Protein AF-K7A7V3-F1 (afdb_monomer)

Foldseek 3Di:
DDDDDDDPCPVCPVVVVVVVVVVVPPPPDPPPDPPPADVQQQVQPVPPDFQDKGKGWDDDDDQKIKIFIATFDDDPNTTGGDGPDDIDIDGRDPPDD

Sequence (97 aa):
MNSTPLINDKKYLIPILLGTIASAFLSVNAIAHEGHVDKDAQLACEKKVLRASCQYMKETDQNIAKVYSGYCQKISHNKICVRNQPIKTIVLEPLSN

Mean predicted aligned error: 14.07 Å

Structure (mmCIF, N/CA/C/O backbone):
data_AF-K7A7V3-F1
#
_entry.id   AF-K7A7V3-F1
#
loop_
_atom_site.group_PDB
_atom_site.id
_atom_site.type_symbol
_atom_site.label_atom_id
_atom_site.label_alt_id
_atom_site.label_comp_id
_atom_site.label_asym_id
_atom_site.label_entity_id
_atom_site.label_seq_id
_atom_site.pdbx_PDB_ins_code
_atom_site.Cartn_x
_atom_site.Cartn_y
_atom_site.Cartn_z
_atom_site.occupancy
_atom_site.B_iso_or_equiv
_atom_site.auth_seq_id
_atom_site.auth_comp_id
_atom_site.auth_asym_id
_atom_site.auth_atom_id
_atom_site.pdbx_PDB_model_num
ATOM 1 N N . MET A 1 1 ? -14.411 68.407 11.101 1.00 37.09 1 MET A N 1
ATOM 2 C CA . MET A 1 1 ? -13.611 67.672 10.096 1.00 37.09 1 MET A CA 1
ATOM 3 C C . MET A 1 1 ? -12.407 67.077 10.809 1.00 37.09 1 MET A C 1
ATOM 5 O O . MET A 1 1 ? -11.858 67.741 11.676 1.00 37.09 1 MET A O 1
ATOM 9 N N . ASN A 1 2 ? -12.129 65.802 10.530 1.00 45.06 2 ASN A N 1
ATOM 10 C CA . ASN A 1 2 ? -11.216 64.905 11.247 1.00 45.06 2 ASN A CA 1
ATOM 11 C C . ASN A 1 2 ? -9.782 65.440 11.362 1.00 45.06 2 ASN A C 1
ATOM 13 O O . ASN A 1 2 ? -9.182 65.777 10.345 1.00 45.06 2 ASN A O 1
ATOM 17 N N . SER A 1 3 ? -9.213 65.372 12.565 1.00 44.59 3 SER A N 1
ATOM 18 C CA . SER A 1 3 ? -7.766 65.444 12.778 1.00 44.59 3 SER A CA 1
ATOM 19 C C . SER A 1 3 ? -7.279 64.066 13.211 1.00 44.59 3 SER A C 1
ATOM 21 O O . SER A 1 3 ? -7.439 63.673 14.364 1.00 44.59 3 SER A O 1
ATOM 23 N N . THR A 1 4 ? -6.722 63.306 12.272 1.00 57.44 4 THR A N 1
ATOM 24 C CA . THR A 1 4 ? -5.991 62.067 12.554 1.00 57.44 4 THR A CA 1
ATOM 25 C C . THR A 1 4 ? -4.682 62.429 13.266 1.00 57.44 4 THR A C 1
ATOM 27 O O . THR A 1 4 ? -3.938 63.259 12.737 1.00 57.44 4 THR A O 1
ATOM 30 N N . PRO A 1 5 ? -4.348 61.856 14.435 1.00 53.81 5 PRO A N 1
ATOM 31 C CA . PRO A 1 5 ? -3.031 62.063 15.019 1.00 53.81 5 PRO A CA 1
ATOM 32 C C . PRO A 1 5 ? -1.982 61.286 14.212 1.00 53.81 5 PRO A C 1
ATOM 34 O O . PRO A 1 5 ? -2.074 60.070 14.053 1.00 53.81 5 PRO A O 1
ATOM 37 N N . LEU A 1 6 ? -0.984 62.009 13.701 1.00 56.97 6 LEU A N 1
ATOM 38 C CA . LEU A 1 6 ? 0.226 61.446 13.106 1.00 56.97 6 LEU A CA 1
ATOM 39 C C . LEU A 1 6 ? 1.032 60.782 14.235 1.00 56.97 6 LEU A C 1
ATOM 41 O O . LEU A 1 6 ? 1.607 61.466 15.086 1.00 56.97 6 LEU A O 1
ATOM 45 N N . ILE A 1 7 ? 1.021 59.452 14.289 1.00 61.62 7 ILE A N 1
ATOM 46 C CA . ILE A 1 7 ? 1.827 58.686 15.241 1.00 61.62 7 ILE A CA 1
ATOM 47 C C . ILE A 1 7 ? 3.295 58.858 14.826 1.00 61.62 7 ILE A C 1
ATOM 49 O O . ILE A 1 7 ? 3.663 58.703 13.668 1.00 61.62 7 ILE A O 1
ATOM 53 N N . ASN A 1 8 ? 4.139 59.291 15.762 1.00 56.31 8 ASN A N 1
ATOM 54 C CA . ASN A 1 8 ? 5.552 59.559 15.504 1.00 56.31 8 ASN A CA 1
ATOM 55 C C . ASN A 1 8 ? 6.331 58.234 15.646 1.00 56.31 8 ASN A C 1
ATOM 57 O O . ASN A 1 8 ? 6.799 57.875 16.729 1.00 56.31 8 ASN A O 1
ATOM 61 N N . ASP A 1 9 ? 6.410 57.484 14.545 1.00 55.88 9 ASP A N 1
ATOM 62 C CA . ASP A 1 9 ? 6.705 56.040 14.471 1.00 55.88 9 ASP A CA 1
ATOM 63 C C . ASP A 1 9 ? 8.156 55.605 14.780 1.00 55.88 9 ASP A C 1
ATOM 65 O O . ASP A 1 9 ? 8.507 54.429 14.676 1.00 55.88 9 ASP A O 1
ATOM 69 N N . LYS A 1 10 ? 9.044 56.512 15.208 1.00 55.97 10 LYS A N 1
ATOM 70 C CA . LYS A 1 10 ? 10.460 56.167 15.471 1.00 55.97 10 LYS A CA 1
ATOM 71 C C . LYS A 1 10 ? 10.674 55.330 16.736 1.00 55.97 10 LYS A C 1
ATOM 73 O O . LYS A 1 10 ? 11.683 54.639 16.842 1.00 55.97 10 LYS A O 1
ATOM 78 N N . LYS A 1 11 ? 9.736 55.368 17.689 1.00 57.84 11 LYS A N 1
ATOM 79 C CA . LYS A 1 11 ? 9.837 54.625 18.963 1.00 57.84 11 LYS A CA 1
ATOM 80 C C . LYS A 1 11 ? 9.572 53.125 18.809 1.00 57.84 11 LYS A C 1
ATOM 82 O O . LYS A 1 11 ? 10.010 52.346 19.649 1.00 57.84 11 LYS A O 1
ATOM 87 N N . TYR A 1 12 ? 8.890 52.728 17.736 1.00 57.78 12 TYR A N 1
ATOM 88 C CA . TYR A 1 12 ? 8.521 51.336 17.474 1.00 57.78 12 TYR A CA 1
ATOM 89 C C . TYR A 1 12 ? 9.464 50.650 16.475 1.00 57.78 12 TYR A C 1
ATOM 91 O O . TYR A 1 12 ? 9.511 49.428 16.423 1.00 57.78 12 TYR A O 1
ATOM 99 N N . LEU A 1 13 ? 10.291 51.410 15.750 1.00 59.00 13 LEU A N 1
ATOM 100 C CA . LEU A 1 13 ? 11.270 50.885 14.789 1.00 59.00 13 LEU A CA 1
ATOM 101 C C . LEU A 1 13 ? 12.305 49.940 15.426 1.00 59.00 13 LEU A C 1
ATOM 103 O O . LEU A 1 13 ? 12.612 48.894 14.862 1.00 59.00 13 LEU A O 1
ATOM 107 N N . ILE A 1 14 ? 12.806 50.277 16.619 1.00 60.97 14 ILE A N 1
ATOM 108 C CA . ILE A 1 14 ? 13.777 49.454 17.360 1.00 60.97 14 ILE A CA 1
ATOM 109 C C . ILE A 1 14 ? 13.158 48.125 17.844 1.00 60.97 14 ILE A C 1
ATOM 111 O O . ILE A 1 14 ? 13.738 47.078 17.553 1.00 60.97 14 ILE A O 1
ATOM 115 N N . PRO A 1 15 ? 11.991 48.099 18.526 1.00 59.62 15 PRO A N 1
ATOM 116 C CA . PRO A 1 15 ? 11.382 46.834 18.940 1.00 59.62 15 PRO A CA 1
ATOM 117 C C . PRO A 1 15 ? 10.879 45.989 17.761 1.00 59.62 15 PRO A C 1
ATOM 119 O O . PRO A 1 15 ? 10.934 44.766 17.849 1.00 59.62 15 PRO A O 1
ATOM 122 N N . ILE A 1 16 ? 10.458 46.603 16.645 1.00 61.44 16 ILE A N 1
ATOM 123 C CA . ILE A 1 16 ? 10.110 45.872 15.414 1.00 61.44 16 ILE A CA 1
ATOM 124 C C . ILE A 1 16 ? 11.347 45.160 14.846 1.00 61.44 16 ILE A C 1
ATOM 126 O O . ILE A 1 16 ? 11.269 43.974 14.531 1.00 61.44 16 ILE A O 1
ATOM 130 N N . LEU A 1 17 ? 12.497 45.844 14.787 1.00 60.31 17 LEU A N 1
ATOM 131 C CA . LEU A 1 17 ? 13.744 45.275 14.269 1.00 60.31 17 LEU A CA 1
ATOM 132 C C . LEU A 1 17 ? 14.280 44.133 15.154 1.00 60.31 17 LEU A C 1
ATOM 134 O O . LEU A 1 17 ? 14.680 43.089 14.633 1.00 60.31 17 LEU A O 1
ATOM 138 N N . LEU A 1 18 ? 14.239 44.285 16.485 1.00 59.78 18 LEU A N 1
ATOM 139 C CA . LEU A 1 18 ? 14.594 43.201 17.413 1.00 59.78 18 LEU A CA 1
ATOM 140 C C . LEU A 1 18 ? 13.619 42.018 17.323 1.00 59.78 18 LEU A C 1
ATOM 142 O O . LEU A 1 18 ? 14.055 40.867 17.351 1.00 59.78 18 LEU A O 1
ATOM 146 N N . GLY A 1 19 ? 12.320 42.292 17.179 1.00 60.19 19 GLY A N 1
ATOM 147 C CA . GLY A 1 19 ? 11.290 41.265 17.033 1.00 60.19 19 GLY A CA 1
ATOM 148 C C . GLY A 1 19 ? 11.519 40.376 15.809 1.00 60.19 19 GLY A C 1
ATOM 149 O O . GLY A 1 19 ? 11.442 39.155 15.922 1.00 60.19 19 GLY A O 1
ATOM 150 N N . THR A 1 20 ? 11.897 40.963 14.667 1.00 60.78 20 THR A N 1
ATOM 151 C CA . THR A 1 20 ? 12.183 40.205 13.436 1.00 60.78 20 THR A CA 1
ATOM 152 C C . THR A 1 20 ? 13.389 39.270 13.549 1.00 60.78 20 THR A C 1
ATOM 154 O O . THR A 1 20 ? 13.352 38.165 13.004 1.00 60.78 20 THR A O 1
ATOM 157 N N . ILE A 1 21 ? 14.435 39.667 14.282 1.00 63.28 21 ILE A N 1
ATOM 158 C CA . ILE A 1 21 ? 15.647 38.851 14.466 1.00 63.28 21 ILE A CA 1
ATOM 159 C C . ILE A 1 21 ? 15.341 37.621 15.332 1.00 63.28 21 ILE A C 1
ATOM 161 O O . ILE A 1 21 ? 15.811 36.527 15.028 1.00 63.28 21 ILE A O 1
ATOM 165 N N . ALA A 1 22 ? 14.504 37.763 16.364 1.00 62.38 22 ALA A N 1
ATOM 166 C CA . ALA A 1 22 ? 14.147 36.659 17.257 1.00 62.38 22 ALA A CA 1
ATOM 167 C C . ALA A 1 22 ? 13.361 35.539 16.545 1.00 62.38 22 ALA A C 1
ATOM 169 O O . ALA A 1 22 ? 13.586 34.359 16.808 1.00 62.38 22 ALA A O 1
ATOM 170 N N . SER A 1 23 ? 12.486 35.886 15.597 1.00 60.94 23 SER A N 1
ATOM 171 C CA . SER A 1 23 ? 11.701 34.912 14.821 1.00 60.94 23 SER A CA 1
ATOM 172 C C . SER A 1 23 ? 12.528 34.046 13.860 1.00 60.94 23 SER A C 1
ATOM 174 O O . SER A 1 23 ? 12.084 32.957 13.501 1.00 60.94 23 SER A O 1
ATOM 176 N N . ALA A 1 24 ? 13.733 34.478 13.466 1.00 63.03 24 ALA A N 1
ATOM 177 C CA . ALA A 1 24 ? 14.587 33.730 12.538 1.00 63.03 24 ALA A CA 1
ATOM 178 C C . ALA A 1 24 ? 15.254 32.491 13.171 1.00 63.03 24 ALA A C 1
ATOM 180 O O . ALA A 1 24 ? 15.690 31.599 12.449 1.00 63.03 24 ALA A O 1
ATOM 181 N N . PHE A 1 25 ? 15.311 32.411 14.506 1.00 64.00 25 PHE A N 1
ATOM 182 C CA . PHE A 1 25 ? 15.969 31.313 15.229 1.00 64.00 25 PHE A CA 1
ATOM 183 C C . PHE A 1 25 ? 15.019 30.183 15.660 1.00 64.00 25 PHE A C 1
ATOM 185 O O . PHE A 1 25 ? 15.460 29.222 16.286 1.00 64.00 25 PHE A O 1
ATOM 192 N N . LEU A 1 26 ? 13.723 30.273 15.337 1.00 65.94 26 LEU A N 1
ATOM 193 C CA . LEU A 1 26 ? 12.709 29.287 15.741 1.00 65.94 26 LEU A CA 1
ATOM 194 C C . LEU A 1 26 ? 12.375 28.248 14.659 1.00 65.94 26 LEU A C 1
ATOM 196 O O . LEU A 1 26 ? 11.430 27.479 14.831 1.00 65.94 26 LEU A O 1
ATOM 200 N N . SER A 1 27 ? 13.134 28.170 13.564 1.00 66.44 27 SER A N 1
ATOM 201 C CA . SER A 1 27 ? 13.016 27.082 12.585 1.00 66.44 27 SER A CA 1
ATOM 202 C C . SER A 1 27 ? 13.608 25.781 13.144 1.00 66.44 27 SER A C 1
ATOM 204 O O . SER A 1 27 ? 14.661 25.298 12.735 1.00 66.44 27 SER A O 1
ATOM 206 N N . VAL A 1 28 ? 12.912 25.205 14.123 1.00 69.06 28 VAL A N 1
ATOM 207 C CA . VAL A 1 28 ? 13.179 23.865 14.643 1.00 69.06 28 VAL A CA 1
ATOM 208 C C . VAL A 1 28 ? 13.067 22.840 13.515 1.00 69.06 28 VAL A C 1
ATOM 210 O O . VAL A 1 28 ? 12.109 22.845 12.743 1.00 69.06 28 VAL A O 1
ATOM 213 N N . ASN A 1 29 ? 14.066 21.958 13.429 1.00 66.06 29 ASN A N 1
ATOM 214 C CA . ASN A 1 29 ? 14.106 20.843 12.488 1.00 66.06 29 ASN A CA 1
ATOM 215 C C . ASN A 1 29 ? 12.802 20.040 12.566 1.00 66.06 29 ASN A C 1
ATOM 217 O O . ASN A 1 29 ? 12.548 19.352 13.557 1.00 66.06 29 ASN A O 1
ATOM 221 N N . ALA A 1 30 ? 11.986 20.102 11.516 1.00 69.38 30 ALA A N 1
ATOM 222 C CA . ALA A 1 30 ? 10.881 19.175 11.355 1.00 69.38 30 ALA A CA 1
ATOM 223 C C . ALA A 1 30 ? 11.480 17.799 11.044 1.00 69.38 30 ALA A C 1
ATOM 225 O O . ALA A 1 30 ? 11.773 17.474 9.894 1.00 69.38 30 ALA A O 1
ATOM 226 N N . ILE A 1 31 ? 11.713 16.998 12.084 1.00 66.94 31 ILE A N 1
ATOM 227 C CA . ILE A 1 31 ? 12.042 15.585 11.928 1.00 66.94 31 ILE A CA 1
ATOM 228 C C . ILE A 1 31 ? 10.746 14.907 11.490 1.00 66.94 31 ILE A C 1
ATOM 230 O O . ILE A 1 31 ? 9.912 14.523 12.309 1.00 66.94 31 ILE A O 1
ATOM 234 N N . ALA A 1 32 ? 10.544 14.803 10.178 1.00 63.25 32 ALA A N 1
ATOM 235 C CA . ALA A 1 32 ? 9.562 13.879 9.644 1.00 63.25 32 ALA A CA 1
ATOM 236 C C . ALA A 1 32 ? 10.045 12.476 10.025 1.00 63.25 32 ALA A C 1
ATOM 238 O O . ALA A 1 32 ? 10.984 11.958 9.423 1.00 63.25 32 ALA 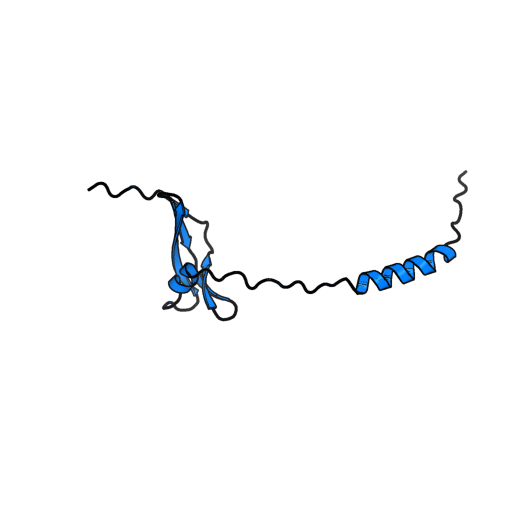A O 1
ATOM 239 N N . HIS A 1 33 ? 9.468 11.900 11.083 1.00 55.81 33 HIS A N 1
ATOM 240 C CA . HIS A 1 33 ? 9.725 10.512 11.444 1.00 55.81 33 HIS A CA 1
ATOM 241 C C . HIS A 1 33 ? 9.516 9.657 10.192 1.00 55.81 33 HIS A C 1
ATOM 243 O O . HIS A 1 33 ? 8.463 9.745 9.555 1.00 55.81 33 HIS A O 1
ATOM 249 N N . GLU A 1 34 ? 10.520 8.858 9.822 1.00 60.72 34 GLU A N 1
ATOM 250 C CA . GLU A 1 34 ? 10.354 7.833 8.798 1.00 60.72 34 GLU A CA 1
ATOM 251 C C . GLU A 1 34 ? 9.255 6.903 9.330 1.00 60.72 34 GLU A C 1
ATOM 253 O O . GLU A 1 34 ? 9.450 6.190 10.316 1.00 60.72 34 GLU A O 1
ATOM 258 N N . GLY A 1 35 ? 8.036 7.049 8.799 1.00 62.06 35 GLY A N 1
ATOM 259 C CA . GLY A 1 35 ? 6.865 6.348 9.316 1.00 62.06 35 GLY A CA 1
ATOM 260 C C . GLY A 1 35 ? 7.145 4.849 9.374 1.00 62.06 35 GLY A C 1
ATOM 261 O O . GLY A 1 35 ? 7.787 4.309 8.473 1.00 62.06 35 GLY A O 1
ATOM 262 N N . HIS A 1 36 ? 6.693 4.180 10.439 1.00 73.00 36 HIS A N 1
ATOM 263 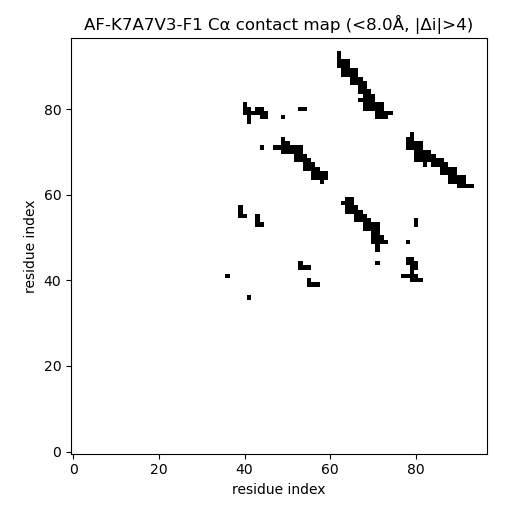C CA . HIS A 1 36 ? 6.933 2.749 10.611 1.00 73.00 36 HIS A CA 1
ATOM 264 C C . HIS A 1 36 ? 6.467 1.996 9.362 1.00 73.00 36 HIS A C 1
ATOM 266 O O . HIS A 1 36 ? 5.289 2.047 9.000 1.00 73.00 36 HIS A O 1
ATOM 272 N N . VAL A 1 37 ? 7.400 1.326 8.686 1.00 77.81 37 VAL A N 1
ATOM 273 C CA . VAL A 1 37 ? 7.085 0.555 7.486 1.00 77.81 37 VAL A CA 1
ATOM 274 C C . VAL A 1 37 ? 6.236 -0.638 7.907 1.00 77.81 37 VAL A C 1
ATOM 276 O O . VAL A 1 37 ? 6.678 -1.485 8.681 1.00 77.81 37 VAL A O 1
ATOM 279 N N . ASP A 1 38 ? 4.999 -0.690 7.416 1.00 87.38 38 ASP A N 1
ATOM 280 C CA . ASP A 1 38 ? 4.107 -1.817 7.664 1.00 87.38 38 ASP A CA 1
ATOM 281 C C . ASP A 1 38 ? 4.704 -3.084 7.022 1.00 87.38 38 ASP A C 1
ATOM 283 O O . ASP A 1 38 ? 4.915 -3.152 5.805 1.00 87.38 38 ASP A O 1
ATOM 287 N N . LYS A 1 39 ? 5.027 -4.075 7.861 1.00 91.19 39 LYS A N 1
ATOM 288 C CA . LYS A 1 39 ? 5.683 -5.316 7.431 1.00 91.19 39 LYS A CA 1
ATOM 289 C C . LYS A 1 39 ? 4.817 -6.123 6.468 1.00 91.19 39 LYS A C 1
ATOM 291 O O . LYS A 1 39 ? 5.364 -6.711 5.539 1.00 91.19 39 LYS A O 1
ATOM 296 N N . ASP A 1 40 ? 3.496 -6.110 6.637 1.00 93.88 40 ASP A N 1
ATOM 297 C CA . ASP A 1 40 ? 2.572 -6.828 5.755 1.00 93.88 40 ASP A CA 1
ATOM 298 C C . ASP A 1 40 ? 2.558 -6.173 4.369 1.00 93.88 40 ASP A C 1
ATOM 300 O O . ASP A 1 40 ? 2.601 -6.855 3.341 1.00 93.88 40 ASP A O 1
ATOM 304 N N . ALA A 1 41 ? 2.616 -4.836 4.326 1.00 94.50 41 ALA A N 1
ATOM 305 C CA . ALA A 1 41 ? 2.763 -4.092 3.079 1.00 94.50 41 ALA A CA 1
ATOM 306 C C . ALA A 1 41 ? 4.099 -4.389 2.374 1.00 94.50 41 ALA A C 1
ATOM 308 O O . ALA A 1 41 ? 4.136 -4.477 1.143 1.00 94.50 41 ALA A O 1
ATOM 309 N N . GLN A 1 42 ? 5.196 -4.547 3.119 1.00 95.12 42 GLN A N 1
ATOM 310 C CA . GLN A 1 42 ? 6.496 -4.931 2.560 1.00 95.12 42 GLN A CA 1
ATOM 311 C C . GLN A 1 42 ? 6.479 -6.369 2.024 1.00 95.12 42 GLN A C 1
ATOM 313 O O . GLN A 1 42 ? 6.883 -6.608 0.882 1.00 95.12 42 GLN A O 1
ATOM 318 N N . LEU A 1 43 ? 5.949 -7.311 2.807 1.00 95.94 43 LEU A N 1
ATOM 319 C CA . LEU A 1 43 ? 5.863 -8.726 2.447 1.00 95.94 43 LEU A CA 1
ATOM 320 C C . LEU A 1 43 ? 5.039 -8.936 1.171 1.00 95.94 43 LEU A C 1
ATOM 322 O O . LEU A 1 43 ? 5.448 -9.679 0.278 1.00 95.94 43 LEU A O 1
ATOM 326 N N . ALA A 1 44 ? 3.937 -8.196 1.019 1.00 96.31 44 ALA A N 1
ATOM 327 C CA . ALA A 1 44 ? 3.077 -8.252 -0.163 1.00 96.31 44 ALA A CA 1
ATOM 328 C C . ALA A 1 44 ? 3.803 -7.919 -1.480 1.00 96.31 44 ALA A C 1
ATOM 330 O O . ALA A 1 44 ? 3.317 -8.262 -2.562 1.00 96.31 44 ALA A O 1
ATOM 331 N N . CYS A 1 45 ? 4.962 -7.259 -1.399 1.00 97.38 45 CYS A N 1
ATOM 332 C CA . CYS A 1 45 ? 5.765 -6.847 -2.541 1.00 97.38 45 CYS A CA 1
ATOM 333 C C . CYS A 1 45 ? 7.168 -7.459 -2.593 1.00 97.38 45 CYS A C 1
ATOM 335 O O . CYS A 1 45 ? 7.849 -7.258 -3.600 1.00 97.38 45 CYS A O 1
ATOM 337 N N . GLU A 1 46 ? 7.595 -8.231 -1.589 1.00 94.69 46 GLU A N 1
ATOM 338 C CA . GLU A 1 46 ? 8.956 -8.777 -1.464 1.00 94.69 46 GLU A CA 1
ATOM 339 C C . GLU A 1 46 ? 9.436 -9.440 -2.767 1.00 94.69 46 GLU A C 1
ATOM 341 O O . GLU A 1 46 ? 10.472 -9.065 -3.324 1.00 94.69 46 GLU A O 1
ATOM 346 N N . LYS A 1 47 ? 8.613 -10.327 -3.336 1.00 93.69 47 LYS A N 1
ATOM 347 C CA . LYS A 1 47 ? 8.917 -11.079 -4.568 1.00 93.69 47 LYS A CA 1
ATOM 348 C C . LYS A 1 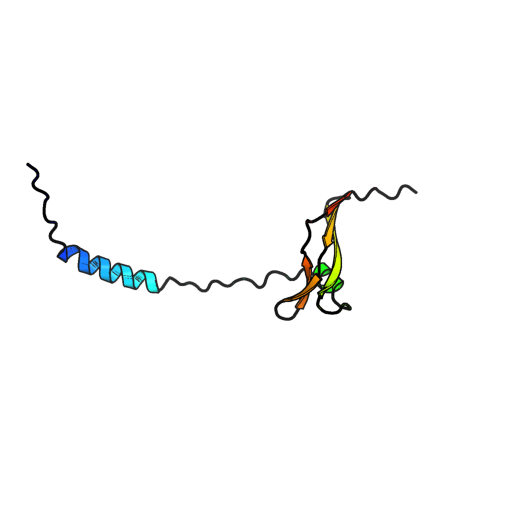47 ? 8.290 -10.496 -5.840 1.00 93.69 47 LYS A C 1
ATOM 350 O O . LYS A 1 47 ? 8.458 -11.054 -6.919 1.00 93.69 47 LYS A O 1
ATOM 355 N N . LYS A 1 48 ? 7.565 -9.377 -5.745 1.00 95.69 48 LYS A N 1
ATOM 356 C CA . LYS A 1 48 ? 6.901 -8.738 -6.893 1.00 95.69 48 LYS A CA 1
ATOM 357 C C . LYS A 1 48 ? 7.776 -7.652 -7.518 1.00 95.69 48 LYS A C 1
ATOM 359 O O . LYS A 1 48 ? 8.572 -7.010 -6.832 1.00 95.69 48 LYS A O 1
ATOM 364 N N . VAL A 1 49 ? 7.621 -7.419 -8.819 1.00 97.00 49 VAL A N 1
ATOM 365 C CA . VAL A 1 49 ? 8.281 -6.297 -9.508 1.00 97.00 49 VAL A CA 1
ATOM 366 C C . VAL A 1 49 ? 7.637 -4.959 -9.131 1.00 97.00 49 VAL A C 1
ATOM 368 O O . VAL A 1 49 ? 6.509 -4.914 -8.635 1.00 97.00 49 VAL A O 1
ATOM 371 N N . LEU A 1 50 ? 8.346 -3.850 -9.360 1.00 97.00 50 LEU A N 1
ATOM 372 C CA . LEU A 1 50 ? 7.766 -2.514 -9.191 1.00 97.00 50 LEU A CA 1
ATOM 373 C C . LEU A 1 50 ? 6.532 -2.350 -10.090 1.00 97.00 50 LEU A C 1
ATOM 375 O O . LEU A 1 50 ? 6.495 -2.867 -11.203 1.00 97.00 50 LEU A O 1
ATOM 379 N N . ARG A 1 51 ? 5.529 -1.620 -9.594 1.00 96.94 51 ARG A N 1
ATOM 380 C CA . ARG A 1 51 ? 4.209 -1.398 -10.210 1.00 96.94 51 ARG A CA 1
ATOM 381 C C . ARG A 1 51 ? 3.340 -2.648 -10.386 1.00 96.94 51 ARG A C 1
ATOM 383 O O . ARG A 1 51 ? 2.235 -2.525 -10.900 1.00 96.94 51 ARG A O 1
ATOM 390 N N . ALA A 1 52 ? 3.771 -3.823 -9.930 1.00 98.25 52 ALA A N 1
ATOM 391 C CA . ALA A 1 52 ? 2.893 -4.987 -9.881 1.00 98.25 52 ALA A CA 1
ATOM 392 C C . ALA A 1 52 ? 1.749 -4.756 -8.886 1.00 98.25 52 ALA A C 1
ATOM 394 O O . ALA A 1 52 ? 1.960 -4.177 -7.816 1.00 98.25 52 ALA A O 1
ATOM 395 N N . SER A 1 53 ? 0.554 -5.246 -9.220 1.00 97.94 53 SER A N 1
ATOM 396 C CA . SER A 1 53 ? -0.583 -5.237 -8.301 1.00 97.94 53 SER A CA 1
ATOM 397 C C . SER A 1 53 ? -0.278 -6.062 -7.050 1.00 97.94 53 SER A C 1
ATOM 399 O O . SER A 1 53 ? 0.234 -7.190 -7.118 1.00 97.94 53 SER A O 1
ATOM 401 N N . CYS A 1 54 ? -0.618 -5.503 -5.897 1.00 97.62 54 CYS A N 1
ATOM 402 C CA . CYS A 1 54 ? -0.438 -6.110 -4.588 1.00 97.62 54 CYS A CA 1
ATOM 403 C C . CYS A 1 54 ? -1.701 -5.941 -3.744 1.00 97.62 54 CYS A C 1
ATOM 405 O O . CYS A 1 54 ? -2.465 -4.987 -3.903 1.00 97.62 54 CYS A O 1
ATOM 407 N N . GLN A 1 55 ? -1.907 -6.896 -2.846 1.00 96.75 55 GLN A N 1
ATOM 408 C CA . GLN A 1 55 ? -2.970 -6.875 -1.860 1.00 96.75 55 GLN A CA 1
ATOM 409 C C . GLN A 1 55 ? -2.461 -7.568 -0.599 1.00 96.75 55 GLN A C 1
ATOM 411 O O . GLN A 1 55 ? -1.711 -8.538 -0.699 1.00 96.75 55 GLN A O 1
ATOM 416 N N . TYR A 1 56 ? -2.853 -7.064 0.565 1.00 95.38 56 TYR A N 1
ATOM 417 C CA . TYR A 1 56 ? -2.602 -7.706 1.850 1.00 95.38 56 TYR A CA 1
ATOM 418 C C . TYR A 1 56 ? -3.776 -7.475 2.793 1.00 95.38 56 TYR A C 1
ATOM 420 O O . TYR A 1 56 ? -4.596 -6.576 2.581 1.00 95.38 56 TYR A O 1
ATOM 428 N N . MET A 1 57 ? -3.865 -8.317 3.815 1.00 94.00 57 MET A N 1
ATOM 429 C CA . MET A 1 57 ? -4.940 -8.297 4.791 1.00 94.00 57 MET A CA 1
ATOM 430 C C . MET A 1 57 ? -4.360 -8.131 6.186 1.00 94.00 57 MET A C 1
ATOM 432 O O . MET A 1 57 ? -3.323 -8.711 6.490 1.00 94.00 57 MET A O 1
ATOM 436 N N . LYS A 1 58 ? -5.035 -7.340 7.014 1.00 91.88 58 LYS A N 1
ATOM 437 C CA . LYS A 1 58 ? -4.663 -7.118 8.406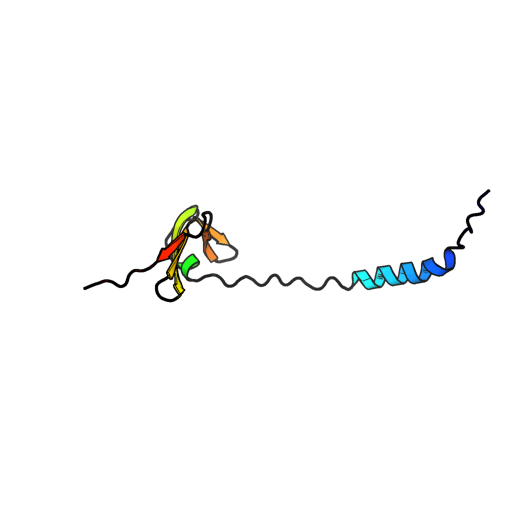 1.00 91.88 58 LYS A CA 1
ATOM 438 C C . LYS A 1 58 ? -5.887 -7.298 9.282 1.00 91.88 58 LYS A C 1
ATOM 440 O O . LYS A 1 58 ? -6.873 -6.582 9.105 1.00 91.88 58 LYS A O 1
ATOM 445 N N . GLU A 1 59 ? -5.828 -8.256 10.191 1.00 91.25 59 GLU A N 1
ATOM 446 C CA . GLU A 1 59 ? -6.833 -8.407 11.239 1.00 91.25 59 GLU A CA 1
ATOM 447 C C . GLU A 1 59 ? -6.716 -7.221 12.203 1.00 91.25 59 GLU A C 1
ATOM 449 O O . GLU A 1 59 ? -5.605 -6.819 12.558 1.00 91.25 59 GLU A O 1
ATOM 454 N N . THR A 1 60 ? -7.839 -6.592 12.550 1.00 86.44 60 THR A N 1
ATOM 455 C CA . THR A 1 60 ? -7.841 -5.437 13.463 1.00 86.44 60 THR A CA 1
ATOM 456 C C . THR A 1 60 ? -8.535 -5.732 14.774 1.00 86.44 60 THR A C 1
ATOM 458 O O . THR A 1 60 ? -7.991 -5.401 15.820 1.00 86.44 60 THR A O 1
ATOM 461 N N . ASP A 1 61 ? -9.704 -6.362 14.708 1.00 83.69 61 ASP A N 1
ATOM 462 C CA . ASP A 1 61 ? -10.549 -6.681 15.856 1.00 83.69 61 ASP A CA 1
ATOM 463 C C . ASP A 1 61 ? -11.090 -8.104 15.708 1.00 83.69 61 ASP A C 1
ATOM 465 O O . ASP A 1 61 ? -10.936 -8.720 14.651 1.00 83.69 61 ASP A O 1
ATOM 469 N N . GLN A 1 62 ? -11.752 -8.614 16.751 1.00 82.25 62 GLN A N 1
ATOM 470 C CA . GLN A 1 62 ? -12.352 -9.948 16.755 1.00 82.25 62 GLN A CA 1
ATOM 471 C C . GLN A 1 62 ? -13.247 -10.136 15.526 1.00 82.25 62 GLN A C 1
ATOM 473 O O . GLN A 1 62 ? -14.332 -9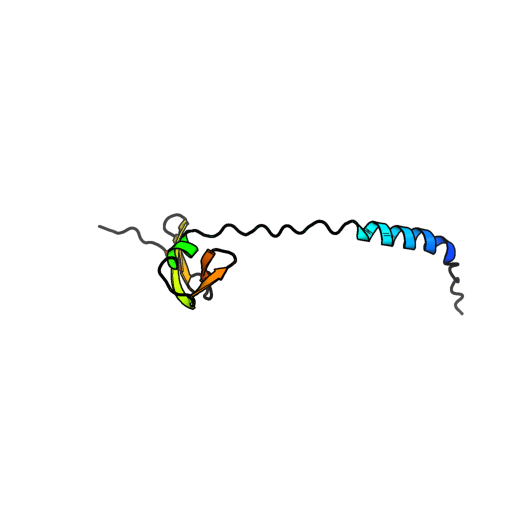.559 15.446 1.00 82.25 62 GLN A O 1
ATOM 478 N N . ASN A 1 63 ? -12.779 -10.958 14.586 1.00 86.19 63 ASN A N 1
ATOM 479 C CA . ASN A 1 63 ? -13.460 -11.280 13.336 1.00 86.19 63 ASN A CA 1
ATOM 480 C C . ASN A 1 63 ? -13.585 -10.122 12.334 1.00 86.19 63 ASN A C 1
ATOM 482 O O . ASN A 1 63 ? -14.470 -10.144 11.483 1.00 86.19 63 ASN A O 1
ATOM 486 N N . ILE A 1 64 ? -12.717 -9.111 12.391 1.00 92.31 64 ILE A N 1
ATOM 487 C CA . ILE A 1 64 ? -12.685 -8.038 11.392 1.00 92.31 64 ILE A CA 1
ATOM 488 C C . ILE A 1 64 ? -11.301 -7.966 10.765 1.00 92.31 64 ILE A C 1
ATOM 490 O O . ILE A 1 64 ? -10.299 -7.722 11.438 1.00 92.31 64 ILE A O 1
ATOM 494 N N . ALA A 1 65 ? -11.261 -8.094 9.442 1.00 92.81 65 ALA A N 1
ATOM 495 C CA . ALA A 1 65 ? -10.055 -7.884 8.665 1.00 92.81 65 ALA A CA 1
ATOM 496 C C . ALA A 1 65 ? -10.204 -6.714 7.692 1.00 92.81 65 ALA A C 1
ATOM 498 O O . ALA A 1 65 ? -11.255 -6.473 7.097 1.00 92.81 65 ALA A O 1
ATOM 499 N N . LYS A 1 66 ? -9.110 -5.975 7.513 1.00 94.94 66 LYS A N 1
ATOM 500 C CA . LYS A 1 66 ? -8.980 -4.901 6.532 1.00 94.94 66 LYS A CA 1
ATOM 501 C C . LYS A 1 66 ? -8.133 -5.381 5.370 1.00 94.94 66 LYS A C 1
ATOM 503 O O . LYS A 1 66 ? -7.016 -5.851 5.562 1.00 94.94 66 LYS A O 1
ATOM 508 N N . VAL A 1 67 ? -8.650 -5.220 4.160 1.00 95.81 67 VAL A N 1
ATOM 509 C CA . VAL A 1 67 ? -7.966 -5.553 2.914 1.00 95.81 67 VAL A CA 1
ATOM 510 C C . VAL A 1 67 ? -7.454 -4.274 2.264 1.00 95.81 67 VAL A C 1
ATOM 512 O O . VAL A 1 67 ? -8.209 -3.346 1.957 1.00 95.81 67 VAL A O 1
ATOM 515 N N . TYR A 1 68 ? -6.150 -4.251 2.022 1.00 96.50 68 TYR A N 1
ATOM 516 C CA . TYR A 1 68 ? -5.406 -3.147 1.437 1.00 96.50 68 TYR A CA 1
ATOM 517 C C . TYR A 1 68 ? -4.976 -3.554 0.035 1.00 96.50 68 TYR A C 1
ATOM 519 O O . TYR A 1 68 ? -4.364 -4.601 -0.133 1.00 96.50 68 TYR A O 1
ATOM 527 N N . SER A 1 69 ? -5.302 -2.751 -0.980 1.00 97.50 69 SER A N 1
ATOM 528 C CA . SER A 1 69 ? -4.971 -3.051 -2.381 1.00 97.50 69 SER A CA 1
ATOM 529 C C . SER A 1 69 ? -4.242 -1.885 -3.035 1.00 97.50 69 SER A C 1
ATOM 531 O O . SER A 1 69 ? -4.609 -0.722 -2.834 1.00 97.50 69 SER A O 1
ATOM 533 N N . GLY A 1 70 ? -3.228 -2.199 -3.837 1.00 97.62 70 GLY A N 1
ATOM 534 C CA . GLY A 1 70 ? -2.567 -1.219 -4.682 1.00 97.62 70 GLY A CA 1
ATOM 535 C C . GLY A 1 70 ? -1.407 -1.760 -5.491 1.00 97.62 70 GLY A C 1
ATO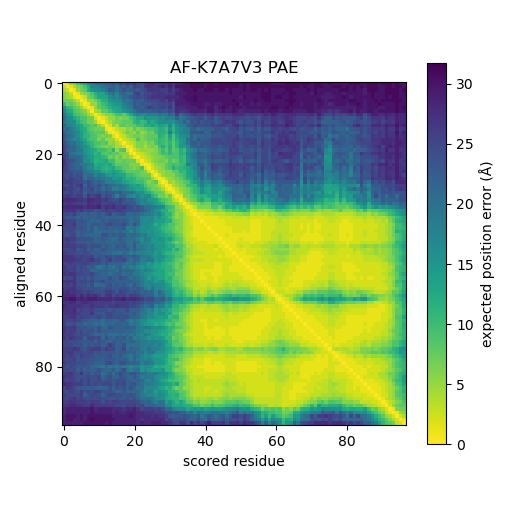M 536 O O . GLY A 1 70 ? -1.547 -2.795 -6.141 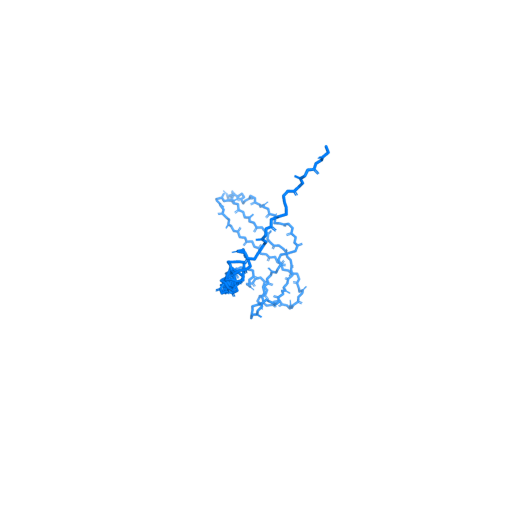1.00 97.62 70 GLY A O 1
ATOM 537 N N . TYR A 1 71 ? -0.288 -1.035 -5.498 1.00 98.19 71 TYR A N 1
ATOM 538 C CA . TYR A 1 71 ? 0.860 -1.352 -6.345 1.00 98.19 71 TYR A CA 1
ATOM 539 C C . TYR A 1 71 ? 2.176 -1.304 -5.578 1.00 98.19 71 TYR A C 1
ATOM 541 O O . TYR A 1 71 ? 2.371 -0.465 -4.698 1.00 98.19 71 TYR A O 1
ATOM 549 N N . CYS A 1 72 ? 3.107 -2.177 -5.956 1.00 97.69 72 CYS A N 1
ATOM 550 C CA . CYS A 1 72 ? 4.443 -2.188 -5.377 1.00 97.69 72 CYS A CA 1
ATOM 551 C C . CYS A 1 72 ? 5.236 -0.943 -5.788 1.00 97.69 72 CYS A C 1
ATOM 553 O O . CYS A 1 72 ? 5.479 -0.720 -6.974 1.00 97.69 72 CYS A O 1
ATOM 555 N N . GLN A 1 73 ? 5.682 -0.151 -4.817 1.00 96.44 73 GLN A N 1
ATOM 556 C CA . GLN A 1 73 ? 6.530 1.021 -5.040 1.00 96.44 73 GLN A CA 1
ATOM 557 C C . GLN A 1 73 ? 7.760 0.975 -4.135 1.00 96.44 73 GLN A C 1
ATOM 559 O O . GLN A 1 73 ? 7.762 0.304 -3.104 1.00 96.44 73 GLN A O 1
ATOM 564 N N . LYS A 1 74 ? 8.816 1.690 -4.533 1.00 94.19 74 LYS A N 1
ATOM 565 C CA . LYS A 1 74 ? 10.006 1.888 -3.706 1.00 94.19 74 LYS A CA 1
ATOM 566 C C . LYS A 1 74 ? 9.870 3.221 -2.974 1.00 94.19 74 LYS A C 1
ATOM 568 O O . LYS A 1 74 ? 9.832 4.259 -3.627 1.00 94.19 74 LYS A O 1
ATOM 573 N N . ILE A 1 75 ? 9.787 3.180 -1.647 1.00 89.12 75 ILE A N 1
ATOM 574 C CA . ILE A 1 75 ? 9.805 4.365 -0.782 1.00 89.12 75 ILE A CA 1
ATOM 575 C C . ILE A 1 75 ? 11.054 4.263 0.085 1.00 89.12 75 ILE A C 1
ATOM 577 O O . ILE A 1 75 ? 11.229 3.267 0.788 1.00 89.12 75 ILE A O 1
ATOM 581 N N . SER A 1 76 ? 11.927 5.273 0.018 1.00 86.31 76 SER A N 1
ATOM 582 C CA . SER A 1 76 ? 13.245 5.221 0.661 1.00 86.31 76 SER A CA 1
ATOM 583 C C . SER A 1 76 ? 13.983 3.938 0.221 1.00 86.31 76 SER A C 1
ATOM 585 O O . SER A 1 76 ? 14.199 3.712 -0.978 1.00 86.31 76 SER A O 1
ATOM 587 N N . HIS A 1 77 ? 14.327 3.061 1.162 1.00 86.81 77 HIS A N 1
ATOM 588 C CA . HIS A 1 77 ? 15.034 1.807 0.903 1.00 86.81 77 HIS A CA 1
ATOM 589 C C . HIS A 1 77 ? 14.115 0.577 0.795 1.00 86.81 77 HIS A C 1
ATOM 591 O O . HIS A 1 77 ? 14.587 -0.497 0.425 1.00 86.81 77 HIS A O 1
ATOM 597 N N . ASN A 1 78 ? 12.806 0.719 1.034 1.00 89.81 78 ASN A N 1
ATOM 598 C CA . ASN A 1 78 ? 11.870 -0.404 1.102 1.00 89.81 78 ASN A CA 1
ATOM 599 C C . ASN A 1 78 ? 10.973 -0.494 -0.139 1.00 89.81 78 ASN A C 1
ATOM 601 O O . ASN A 1 78 ? 10.467 0.508 -0.647 1.00 89.81 78 ASN A O 1
ATOM 605 N N . LYS A 1 79 ? 10.740 -1.722 -0.616 1.00 94.62 79 LYS A N 1
ATOM 606 C CA . LYS A 1 79 ? 9.732 -2.021 -1.641 1.00 94.62 79 LYS A CA 1
ATOM 607 C C . LYS A 1 79 ? 8.453 -2.478 -0.944 1.00 94.62 79 LYS A C 1
ATOM 609 O O . LYS A 1 79 ? 8.441 -3.554 -0.355 1.00 94.62 79 LYS A O 1
ATOM 614 N N . ILE A 1 80 ? 7.401 -1.668 -1.012 1.00 95.62 80 ILE A N 1
ATOM 615 C CA . ILE A 1 80 ? 6.165 -1.864 -0.244 1.00 95.62 80 ILE A CA 1
ATOM 616 C C . ILE A 1 80 ? 4.923 -1.755 -1.125 1.00 95.62 80 ILE A C 1
ATOM 618 O O . ILE A 1 80 ? 4.945 -1.120 -2.182 1.00 95.62 80 ILE A O 1
ATOM 622 N N . CYS A 1 81 ? 3.827 -2.359 -0.675 1.00 96.69 81 CYS A N 1
ATOM 623 C CA . CYS A 1 81 ? 2.519 -2.232 -1.297 1.00 96.69 81 CYS A CA 1
ATOM 624 C C . CYS A 1 81 ? 1.889 -0.884 -0.937 1.00 96.69 81 CYS A C 1
ATOM 626 O O . CYS A 1 81 ? 1.379 -0.696 0.166 1.00 96.69 81 CYS A O 1
ATOM 628 N N . VAL A 1 82 ? 1.914 0.066 -1.872 1.00 95.75 82 VAL A N 1
ATOM 629 C CA . VAL A 1 82 ? 1.275 1.370 -1.682 1.00 95.75 82 VAL A CA 1
ATOM 630 C C . VAL A 1 82 ? -0.183 1.257 -2.089 1.00 95.75 82 VAL A C 1
ATOM 632 O O . VAL A 1 82 ? -0.504 1.043 -3.262 1.00 95.75 82 VAL A O 1
ATOM 635 N N . ARG A 1 83 ? -1.069 1.405 -1.103 1.00 95.25 83 ARG A N 1
ATOM 636 C CA . ARG A 1 83 ? -2.516 1.384 -1.303 1.00 95.25 83 ARG A CA 1
ATOM 637 C C . ARG A 1 83 ? -2.943 2.516 -2.238 1.00 95.25 83 ARG A C 1
ATOM 639 O O . ARG A 1 83 ? -2.653 3.678 -1.971 1.00 95.25 83 ARG A O 1
ATOM 646 N N . ASN A 1 84 ? -3.706 2.180 -3.272 1.00 95.69 84 ASN A N 1
ATOM 647 C CA . ASN A 1 84 ? -4.332 3.156 -4.171 1.00 95.69 84 ASN A CA 1
ATOM 648 C C . ASN A 1 84 ? -5.857 2.978 -4.282 1.00 95.69 84 ASN A C 1
ATOM 650 O O . ASN A 1 84 ? -6.499 3.664 -5.072 1.00 95.69 84 ASN A O 1
ATOM 654 N N . GLN A 1 85 ? -6.428 2.048 -3.515 1.00 96.06 85 GLN A N 1
ATOM 655 C CA . GLN A 1 85 ? -7.865 1.803 -3.440 1.00 96.06 85 GLN A CA 1
ATOM 656 C C . GLN A 1 85 ? -8.393 2.043 -2.015 1.00 96.06 85 GLN A C 1
ATOM 658 O O . GLN A 1 85 ? -7.627 2.000 -1.041 1.00 96.06 85 GLN A O 1
ATOM 663 N N . PRO A 1 86 ? -9.704 2.285 -1.849 1.00 96.62 86 PRO A N 1
ATOM 664 C CA . PRO A 1 86 ? -10.342 2.282 -0.536 1.00 96.62 86 PRO A CA 1
ATOM 665 C C . PRO A 1 86 ? -10.042 0.990 0.242 1.00 96.62 86 PRO A C 1
ATOM 667 O O . PRO A 1 86 ? -9.926 -0.084 -0.349 1.00 96.62 86 PRO A O 1
ATOM 670 N N . ILE A 1 87 ? -9.890 1.098 1.567 1.00 95.25 87 ILE A N 1
ATOM 671 C CA . ILE A 1 87 ? -9.740 -0.084 2.429 1.00 95.25 87 ILE A CA 1
ATOM 672 C C . ILE A 1 87 ? -11.084 -0.801 2.454 1.00 95.25 87 ILE A C 1
ATOM 674 O O . ILE A 1 87 ? -12.108 -0.168 2.709 1.00 95.25 87 ILE A O 1
ATOM 678 N N . LYS A 1 88 ? -11.072 -2.109 2.199 1.00 95.50 88 LYS A N 1
ATOM 679 C CA . LYS A 1 88 ? -12.264 -2.945 2.350 1.00 95.50 88 LYS A CA 1
ATOM 680 C C . LYS A 1 88 ? -12.234 -3.598 3.722 1.00 95.50 88 LYS A C 1
ATOM 682 O O . LYS A 1 88 ? -11.204 -4.142 4.105 1.00 95.50 88 LYS A O 1
ATOM 687 N N . THR A 1 89 ? -13.348 -3.555 4.433 1.00 94.25 89 THR A N 1
ATOM 688 C CA . THR A 1 89 ? -13.521 -4.266 5.700 1.00 94.25 89 THR A CA 1
ATOM 689 C C . THR A 1 89 ? -14.305 -5.538 5.426 1.00 94.25 89 THR A C 1
ATOM 691 O O . THR A 1 89 ? -15.332 -5.481 4.752 1.00 94.25 89 THR A O 1
ATOM 694 N N . ILE A 1 90 ? -13.823 -6.670 5.926 1.00 92.19 90 ILE A N 1
ATOM 695 C CA . ILE A 1 90 ? -14.518 -7.952 5.861 1.00 92.19 90 ILE A CA 1
ATOM 696 C C . ILE A 1 90 ? -14.753 -8.471 7.276 1.00 92.19 90 ILE A C 1
ATOM 698 O O . ILE A 1 90 ? -13.893 -8.320 8.147 1.00 92.19 90 ILE A O 1
ATOM 702 N N . VAL A 1 91 ? -15.924 -9.068 7.488 1.00 90.44 91 VAL A N 1
ATOM 703 C CA . VAL A 1 91 ? -16.233 -9.822 8.702 1.00 90.44 91 VAL A CA 1
ATOM 704 C C . VAL A 1 91 ? -15.797 -11.263 8.452 1.00 90.44 91 VAL A C 1
ATOM 706 O O . VAL A 1 91 ? -16.211 -11.871 7.467 1.00 90.44 91 VAL A O 1
ATOM 709 N N . LEU A 1 92 ? -14.909 -11.776 9.294 1.00 84.06 92 LEU A N 1
ATOM 710 C CA . LEU A 1 92 ? -14.437 -13.153 9.264 1.00 84.06 92 LEU A CA 1
ATOM 711 C C . LEU A 1 92 ? -15.469 -14.000 10.009 1.00 84.06 92 LEU A C 1
ATOM 713 O O . LEU A 1 92 ? -15.499 -14.013 11.235 1.00 84.06 92 LEU A O 1
ATOM 717 N N . GLU A 1 93 ? -16.367 -14.670 9.295 1.00 79.44 93 GLU A N 1
ATOM 718 C CA . GLU A 1 93 ? -17.254 -15.623 9.962 1.00 79.44 93 GLU A CA 1
ATOM 719 C C . GLU A 1 93 ? -16.417 -16.773 10.553 1.00 79.44 93 GLU A C 1
ATOM 721 O O . GLU A 1 93 ? -15.499 -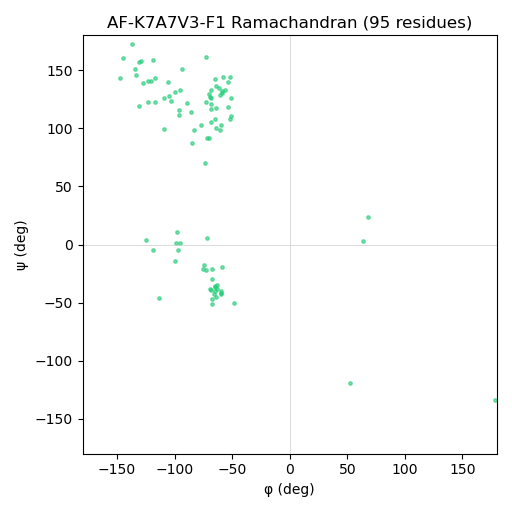17.265 9.883 1.00 79.44 93 GLU A O 1
ATOM 726 N N . PRO A 1 94 ? -16.693 -17.213 11.796 1.00 71.56 94 PRO A N 1
ATOM 727 C CA . PRO A 1 94 ? -16.053 -18.399 12.334 1.00 71.56 94 PRO A CA 1
ATOM 728 C C . PRO A 1 94 ? -16.382 -19.576 11.419 1.00 71.56 94 PRO A C 1
ATOM 730 O O . PRO A 1 94 ? -17.546 -19.792 11.077 1.00 71.56 94 PRO A O 1
ATOM 733 N N . LEU A 1 95 ? -15.359 -20.331 11.021 1.00 66.12 95 LEU A N 1
ATOM 734 C CA . LEU A 1 95 ? -15.528 -21.534 10.217 1.00 66.12 95 LEU A CA 1
ATOM 735 C C . LEU A 1 95 ? -16.386 -22.534 11.012 1.00 66.12 95 LEU A C 1
ATOM 737 O O . LEU A 1 95 ? -15.892 -23.207 11.914 1.00 66.12 95 LEU A O 1
ATOM 741 N N . SER A 1 96 ? -17.684 -22.580 10.713 1.00 63.34 96 SER A N 1
ATOM 742 C CA . SER A 1 96 ? -18.611 -23.594 11.211 1.00 63.34 96 SER A CA 1
ATOM 743 C C . SER A 1 96 ? -18.176 -24.940 10.640 1.00 63.34 96 SER A C 1
ATOM 745 O O . SER A 1 96 ? -18.337 -25.167 9.441 1.00 63.34 96 SER A O 1
ATOM 747 N N . ASN A 1 97 ? -17.620 -25.803 11.487 1.00 54.59 97 ASN A N 1
ATOM 748 C CA . ASN A 1 97 ? -17.303 -27.193 11.164 1.00 54.59 97 ASN A CA 1
ATOM 749 C C . ASN A 1 97 ? -18.398 -28.113 11.707 1.00 54.59 97 ASN A C 1
ATOM 751 O O . ASN A 1 97 ? -18.820 -27.871 12.861 1.00 54.59 97 ASN A O 1
#

pLDDT: mean 79.59, std 17.19, range [37.09, 98.25]

Solvent-accessible surface area (backbone atoms only — not comparable to full-atom values): 6100 Å² total; per-residue (Å²): 133,90,80,81,80,81,75,78,64,73,79,52,51,60,60,53,56,55,53,57,59,61,64,69,75,66,79,69,82,81,76,76,71,80,69,84,77,56,63,62,34,27,60,48,18,67,92,52,57,78,69,37,81,24,60,44,74,44,78,78,53,96,48,32,34,39,37,43,32,30,29,16,41,76,56,92,95,45,51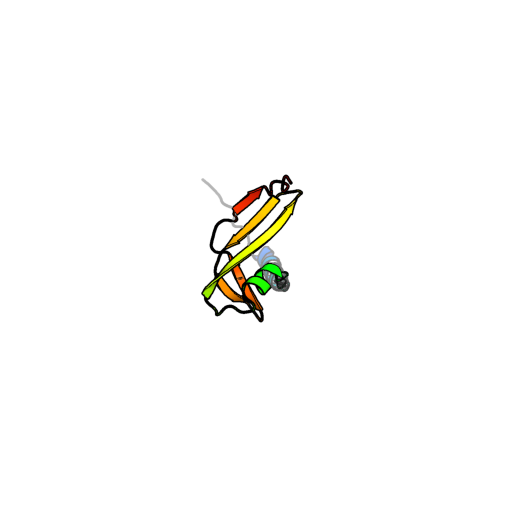,26,38,45,67,78,53,79,74,43,79,44,77,54,74,79,85,85,125

Organism: NCBI:txid1129793

Nearest PDB structures (foldseek):
  6exp-assembly1_B  TM=5.985E-01  e=5.838E+00  Sulfolobus islandicus rudivirus 3
  7x3k-assembly1_B  TM=4.666E-01  e=6.204E+00  Saccharomyces cerevisiae
  8soj-assembly1_B  TM=3.901E-01  e=8.407E+00  Enterovirus A71
  3sj5-assembly2_B  TM=3.178E-01  e=9.494E+00  Caldanaerobacter subterraneus subsp. tengcongensis

Radius of gyration: 28.27 Å; Cα contacts (8 Å, |Δi|>4): 118; chains: 1; bounding box: 35×95×29 Å

Secondary structure (DSSP, 8-state):
--------THHHHHHHHHHHHHHTT---------PPPPHHHHHTTTTSPTT-EEEEEEEEETTEEEEEEEEEEEETTEEEEEE-SPPEEEE------